Protein AF-A0A1P8UUQ6-F1 (afdb_monomer_lite)

Foldseek 3Di:
DEFLDDLQRLCVLVVHDPPDCVCVVVLVVLRVVLLVQLCVQLPPLSCVQQVADPVRYRDPPGDRDPLSSVLSSQQSVVVPDPDDPVVPDPDDRDVSSCVSCVVSGDDPDD

Radius of gyration: 14.2 Å; chains: 1; bounding box: 35×34×42 Å

Secondary structure (DSSP, 8-state):
---SS-HHHHHHHHT--TT--TTHHHHHHHHHHHHHHHHHHHGGGHHHHHTB-TTSPBPTT----HHHHHHHHHHHHHHHS---GGGGSSS---HHHHHHHTTTS-----

pLDDT: mean 82.01, std 13.86, range [39.19, 96.06]

Sequence (110 aa):
MPELCTLEEAKRALRIAPEDDSHDDELRDLIPDASGAVIDYLSGRAAVVLLLDENGDLTVDSVVPKPVKRAALIVLEHLFEADDELKRAPGGLPYRAEMLLYRYADPPLA

Organism: NCBI:txid1250539

Structure (mmCIF, N/CA/C/O backbone):
data_AF-A0A1P8UUQ6-F1
#
_entry.id   AF-A0A1P8UUQ6-F1
#
loop_
_atom_site.group_PDB
_atom_site.id
_atom_site.type_symbol
_atom_site.label_atom_id
_atom_site.label_alt_id
_atom_site.label_comp_id
_atom_site.label_asym_id
_atom_site.label_entity_id
_atom_site.label_seq_id
_atom_site.pdbx_PDB_ins_code
_atom_site.Cartn_x
_atom_site.Cartn_y
_atom_site.Cartn_z
_atom_site.occupancy
_atom_site.B_iso_or_equiv
_atom_site.auth_seq_id
_atom_site.auth_comp_id
_atom_site.auth_asym_id
_atom_site.auth_atom_id
_atom_site.pdbx_PDB_model_num
ATOM 1 N N . MET A 1 1 ? -10.350 1.211 -4.504 1.00 71.75 1 MET A N 1
ATOM 2 C CA . MET A 1 1 ? -9.648 1.030 -3.218 1.00 71.75 1 MET A CA 1
ATOM 3 C C . MET A 1 1 ? -8.769 2.247 -3.027 1.00 71.75 1 MET A C 1
ATOM 5 O O . MET A 1 1 ? -8.075 2.581 -3.984 1.00 71.75 1 MET A O 1
ATOM 9 N N . PRO A 1 2 ? -8.843 2.951 -1.888 1.00 84.00 2 PRO A N 1
ATOM 10 C CA . PRO A 1 2 ? -8.102 4.193 -1.721 1.00 84.00 2 PRO A CA 1
ATOM 11 C C . PRO A 1 2 ? -6.594 3.943 -1.672 1.00 84.00 2 PRO A C 1
ATOM 13 O O . PRO A 1 2 ? -6.123 3.035 -0.987 1.00 84.00 2 PRO A O 1
ATOM 16 N N . GLU A 1 3 ? -5.842 4.777 -2.384 1.00 89.94 3 GLU A N 1
ATOM 17 C CA . GLU A 1 3 ? -4.382 4.729 -2.420 1.00 89.94 3 GLU A CA 1
ATOM 18 C C . GLU A 1 3 ? -3.798 5.476 -1.212 1.00 89.94 3 GLU A C 1
ATOM 20 O O . GLU A 1 3 ? -4.083 6.654 -0.983 1.00 89.94 3 GLU A O 1
ATOM 25 N N . LEU A 1 4 ? -2.967 4.799 -0.414 1.00 91.44 4 LEU A N 1
ATOM 26 C CA . LEU A 1 4 ? -2.355 5.380 0.792 1.00 91.44 4 LEU A CA 1
ATOM 27 C C . LEU A 1 4 ? -1.038 6.126 0.515 1.00 91.44 4 LEU A C 1
ATOM 29 O O . LEU A 1 4 ? -0.522 6.834 1.393 1.00 91.44 4 LEU A O 1
ATOM 33 N N . CYS A 1 5 ? -0.487 5.969 -0.685 1.00 92.62 5 CYS A N 1
ATOM 34 C CA . CYS A 1 5 ? 0.707 6.647 -1.173 1.00 92.62 5 CYS A CA 1
ATOM 35 C C . CYS A 1 5 ? 0.577 6.952 -2.667 1.00 92.62 5 CYS A C 1
ATOM 37 O O . CYS A 1 5 ? -0.179 6.299 -3.378 1.00 92.62 5 CYS A O 1
ATOM 39 N N . THR A 1 6 ? 1.324 7.948 -3.140 1.00 94.62 6 THR A N 1
ATOM 40 C CA . THR A 1 6 ? 1.394 8.264 -4.573 1.00 94.62 6 THR A CA 1
ATOM 41 C C . THR A 1 6 ? 2.498 7.469 -5.271 1.00 94.62 6 THR A C 1
ATOM 43 O O . THR A 1 6 ? 3.430 6.977 -4.629 1.00 94.62 6 THR A O 1
ATOM 46 N N . LEU A 1 7 ? 2.461 7.434 -6.606 1.00 95.31 7 LEU A N 1
ATOM 47 C CA . LEU A 1 7 ? 3.537 6.866 -7.424 1.00 95.31 7 LEU A CA 1
ATOM 48 C C . LEU A 1 7 ? 4.908 7.495 -7.119 1.00 95.31 7 LEU A C 1
ATOM 50 O O . LEU A 1 7 ? 5.893 6.779 -6.961 1.00 95.31 7 LEU A O 1
ATOM 54 N N . GLU A 1 8 ? 4.984 8.820 -6.955 1.00 95.56 8 GLU A N 1
ATOM 55 C CA . GLU A 1 8 ? 6.240 9.492 -6.586 1.00 95.56 8 GLU A CA 1
ATOM 56 C C . GLU A 1 8 ? 6.764 9.049 -5.210 1.00 95.56 8 GLU A C 1
ATOM 58 O O . GLU A 1 8 ? 7.974 8.909 -5.005 1.00 95.56 8 GLU A O 1
ATOM 63 N N . GLU A 1 9 ? 5.865 8.835 -4.246 1.00 95.62 9 GLU A N 1
ATOM 64 C CA . GLU A 1 9 ? 6.224 8.342 -2.915 1.00 95.62 9 GLU A CA 1
ATOM 65 C C . GLU A 1 9 ? 6.705 6.886 -2.970 1.00 95.62 9 GLU A C 1
ATOM 67 O O . GLU A 1 9 ? 7.686 6.552 -2.297 1.00 95.62 9 GLU A O 1
ATOM 72 N N . ALA A 1 10 ? 6.071 6.051 -3.799 1.00 95.81 10 ALA A N 1
ATOM 73 C CA . ALA A 1 10 ? 6.475 4.669 -4.047 1.00 95.81 10 ALA A CA 1
ATOM 74 C C . ALA A 1 10 ? 7.864 4.589 -4.704 1.00 95.81 10 ALA A C 1
ATOM 76 O O . ALA A 1 10 ? 8.757 3.935 -4.157 1.00 95.81 10 ALA A O 1
ATOM 77 N N . LYS A 1 11 ? 8.102 5.337 -5.794 1.00 96.06 11 LYS A N 1
ATOM 78 C CA . LYS A 1 11 ? 9.424 5.424 -6.447 1.00 96.06 11 LYS A CA 1
ATOM 79 C C . LYS A 1 11 ? 10.508 5.840 -5.456 1.00 96.06 11 LYS A C 1
ATOM 81 O O . LYS A 1 11 ? 11.562 5.211 -5.368 1.00 96.06 11 LYS A O 1
ATOM 86 N N . ARG A 1 12 ? 10.228 6.862 -4.640 1.00 95.56 12 ARG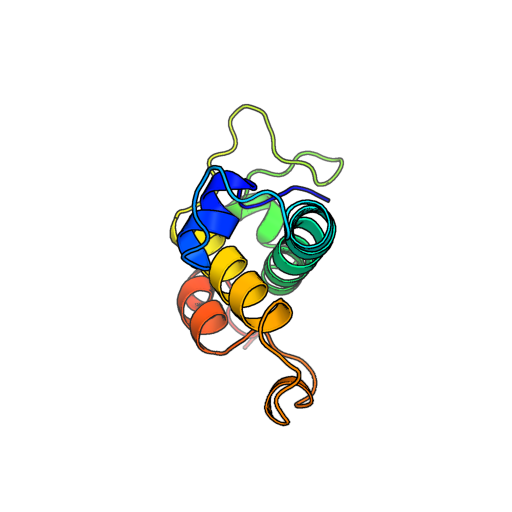 A N 1
ATOM 87 C CA . ARG A 1 12 ? 11.165 7.341 -3.614 1.00 95.56 12 ARG A CA 1
ATOM 88 C C . ARG A 1 12 ? 11.478 6.272 -2.567 1.00 95.56 12 ARG A C 1
ATOM 90 O O . ARG A 1 12 ? 12.630 6.178 -2.145 1.00 95.56 12 ARG A O 1
ATOM 97 N N . ALA A 1 13 ? 10.488 5.491 -2.137 1.00 93.75 13 ALA A N 1
ATOM 98 C CA . ALA A 1 13 ? 10.687 4.404 -1.177 1.00 93.75 13 ALA A CA 1
ATOM 99 C C . ALA A 1 13 ? 11.592 3.298 -1.745 1.00 93.75 13 ALA A C 1
ATOM 101 O O . ALA A 1 13 ? 12.520 2.856 -1.068 1.00 93.75 13 ALA A O 1
ATOM 102 N N . LEU A 1 14 ? 11.397 2.956 -3.020 1.00 94.50 14 LEU A N 1
ATOM 103 C CA . LEU A 1 14 ? 12.187 1.962 -3.754 1.00 94.50 14 LEU A CA 1
ATOM 104 C C . LEU A 1 14 ? 13.528 2.487 -4.286 1.00 94.50 14 LEU A C 1
ATOM 106 O O . LEU A 1 14 ? 14.307 1.725 -4.853 1.00 94.50 14 LEU A O 1
ATOM 110 N N . ARG A 1 15 ? 13.831 3.7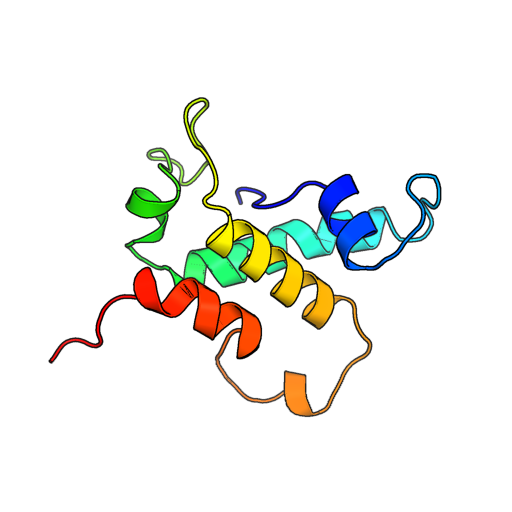76 -4.078 1.00 95.00 15 ARG A N 1
ATOM 111 C CA . ARG A 1 15 ? 15.030 4.459 -4.603 1.00 95.00 15 ARG A CA 1
ATOM 112 C C . ARG A 1 15 ? 15.116 4.439 -6.137 1.00 95.00 15 ARG A C 1
ATOM 114 O O . ARG A 1 15 ? 16.215 4.457 -6.687 1.00 95.00 15 ARG A O 1
ATOM 121 N N . ILE A 1 16 ? 13.967 4.442 -6.802 1.00 94.25 16 ILE A N 1
ATOM 122 C CA . ILE A 1 16 ? 13.834 4.612 -8.252 1.00 94.25 16 ILE A CA 1
ATOM 123 C C . ILE A 1 16 ? 13.895 6.114 -8.561 1.00 94.25 16 ILE A C 1
ATOM 125 O O . ILE A 1 16 ? 13.357 6.933 -7.805 1.00 94.25 16 ILE A O 1
ATOM 129 N N . ALA A 1 17 ? 14.589 6.492 -9.636 1.00 94.00 17 ALA A N 1
ATOM 130 C CA . ALA A 1 17 ? 14.675 7.891 -10.043 1.00 94.00 17 ALA A CA 1
ATOM 131 C C . ALA A 1 17 ? 13.280 8.419 -10.447 1.00 94.00 17 ALA A C 1
ATOM 133 O O . ALA A 1 17 ? 12.509 7.672 -11.047 1.00 94.00 17 ALA A O 1
ATOM 134 N N . PRO A 1 18 ? 12.922 9.679 -10.138 1.00 90.62 18 PRO A N 1
ATOM 135 C CA . PRO A 1 18 ? 11.610 10.231 -10.490 1.00 90.62 18 PRO A CA 1
ATOM 136 C C . PRO A 1 18 ? 11.256 10.097 -11.979 1.00 90.62 18 PRO A C 1
ATOM 138 O O . PRO A 1 18 ? 10.108 9.809 -12.307 1.00 90.62 18 PRO A O 1
ATOM 141 N N . GLU A 1 19 ? 12.252 10.279 -12.846 1.00 93.31 19 GLU A N 1
ATOM 142 C CA . GLU A 1 19 ? 12.170 10.200 -14.307 1.00 93.31 19 GLU A CA 1
ATOM 143 C C . GLU A 1 19 ? 12.288 8.780 -14.885 1.00 93.31 19 GLU A C 1
ATOM 145 O O . GLU A 1 19 ? 12.207 8.606 -16.100 1.00 93.31 19 GLU A O 1
ATOM 150 N N . ASP A 1 20 ? 12.537 7.773 -14.045 1.00 93.88 20 ASP A N 1
ATOM 151 C CA . ASP A 1 20 ? 12.574 6.379 -14.474 1.00 93.88 20 ASP A CA 1
ATOM 152 C C . ASP A 1 20 ? 11.162 5.792 -14.420 1.00 93.88 20 ASP A C 1
ATOM 154 O O . ASP A 1 20 ? 10.626 5.515 -13.344 1.00 93.88 20 ASP A O 1
ATOM 158 N N . ASP A 1 21 ? 10.559 5.632 -15.596 1.00 94.62 21 ASP A N 1
ATOM 159 C CA . ASP A 1 21 ? 9.192 5.136 -15.766 1.00 94.62 21 ASP A CA 1
ATOM 160 C C . ASP A 1 21 ? 9.142 3.632 -16.088 1.00 94.62 21 ASP A C 1
ATOM 162 O O . ASP A 1 21 ? 8.077 3.0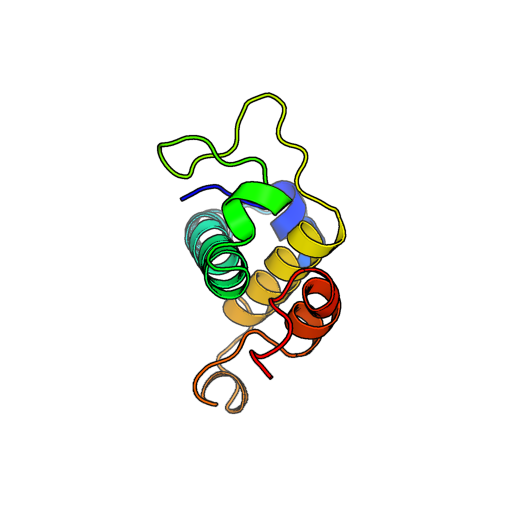92 -16.384 1.00 94.62 21 ASP A O 1
ATOM 166 N N . SER A 1 22 ? 10.275 2.920 -16.036 1.00 95.00 22 SER A N 1
ATOM 167 C CA . SER A 1 22 ? 10.338 1.493 -16.401 1.00 95.00 22 SER A CA 1
ATOM 168 C C . SER A 1 22 ? 9.513 0.576 -15.486 1.00 95.00 22 SER A C 1
ATOM 170 O O . SER A 1 22 ? 9.127 -0.513 -15.908 1.00 95.00 22 SER A O 1
ATOM 172 N N . HIS A 1 23 ? 9.202 1.036 -14.272 1.00 93.25 23 HIS A N 1
ATOM 173 C CA . HIS A 1 23 ? 8.415 0.317 -13.265 1.00 93.25 23 HIS A CA 1
ATOM 174 C C . HIS A 1 23 ? 7.047 0.957 -12.990 1.00 93.25 23 HIS A C 1
ATOM 176 O O . HIS A 1 23 ? 6.337 0.521 -12.090 1.00 93.25 23 HIS A O 1
ATOM 182 N N . ASP A 1 24 ? 6.664 2.000 -13.729 1.00 95.75 24 ASP A N 1
ATOM 183 C CA . ASP A 1 24 ? 5.445 2.768 -13.458 1.00 95.75 24 ASP A CA 1
ATOM 184 C C . ASP A 1 24 ? 4.182 1.908 -13.432 1.00 95.75 24 ASP A C 1
ATOM 186 O O . ASP A 1 24 ? 3.360 2.052 -12.530 1.00 95.75 24 ASP A O 1
ATOM 190 N N . ASP A 1 25 ? 4.032 1.024 -14.417 1.00 96.00 25 ASP A N 1
ATOM 191 C CA . ASP A 1 25 ? 2.837 0.193 -14.554 1.00 96.00 25 ASP A CA 1
ATOM 192 C C . ASP A 1 25 ? 2.761 -0.859 -13.440 1.00 96.00 25 ASP A C 1
ATOM 194 O O . ASP A 1 25 ? 1.724 -1.003 -12.801 1.00 96.00 25 ASP A O 1
ATOM 198 N N . GLU A 1 26 ? 3.885 -1.501 -13.114 1.00 94.62 26 GLU A N 1
ATOM 199 C CA . GLU A 1 26 ? 3.984 -2.430 -11.981 1.00 94.62 26 GLU A CA 1
ATOM 200 C C . GLU A 1 26 ? 3.659 -1.732 -10.652 1.00 94.62 26 GLU A C 1
ATOM 202 O O . GLU A 1 26 ? 2.912 -2.256 -9.827 1.00 94.62 26 GLU A O 1
ATOM 207 N N . LEU A 1 27 ? 4.167 -0.515 -10.442 1.00 94.88 27 LEU A N 1
ATOM 208 C CA . LEU A 1 27 ? 3.871 0.255 -9.235 1.00 94.88 27 LEU A CA 1
ATOM 209 C C . LEU A 1 27 ? 2.407 0.692 -9.171 1.00 94.88 27 LEU A C 1
ATOM 211 O O . LEU A 1 27 ? 1.833 0.683 -8.083 1.00 94.88 27 LEU A O 1
ATOM 215 N N . ARG A 1 28 ? 1.787 1.045 -10.303 1.00 95.12 28 ARG A N 1
ATOM 216 C CA . ARG A 1 28 ? 0.350 1.362 -10.360 1.00 95.12 28 ARG A CA 1
ATOM 217 C C . ARG A 1 28 ? -0.520 0.172 -9.968 1.00 95.12 28 ARG A C 1
ATOM 219 O O . ARG A 1 28 ? -1.559 0.393 -9.355 1.00 95.12 28 ARG A O 1
ATOM 226 N N . ASP A 1 29 ? -0.075 -1.047 -10.248 1.00 93.69 29 ASP A N 1
ATOM 227 C CA . ASP A 1 29 ? -0.769 -2.264 -9.825 1.00 93.69 29 ASP A CA 1
ATOM 228 C C . ASP A 1 29 ? -0.490 -2.604 -8.345 1.00 93.69 29 ASP A C 1
ATOM 230 O O . ASP A 1 29 ? -1.398 -2.988 -7.611 1.00 93.69 29 ASP A O 1
ATOM 234 N N . LEU A 1 30 ? 0.736 -2.392 -7.851 1.00 93.81 30 LEU A N 1
ATOM 235 C CA . LEU A 1 30 ? 1.116 -2.742 -6.471 1.00 93.81 30 LEU A CA 1
ATOM 236 C C . LEU A 1 30 ? 0.656 -1.740 -5.400 1.00 93.81 30 LEU A C 1
ATOM 238 O O . LEU A 1 30 ? 0.469 -2.118 -4.241 1.00 93.81 30 LEU A O 1
ATOM 242 N N . ILE A 1 31 ? 0.494 -0.459 -5.740 1.00 95.38 31 ILE A N 1
ATOM 243 C CA . ILE A 1 31 ? 0.001 0.574 -4.812 1.00 95.38 31 ILE A CA 1
ATOM 244 C C . ILE A 1 31 ? -1.384 0.233 -4.236 1.00 95.38 31 ILE A C 1
ATOM 246 O O . ILE A 1 31 ? -1.524 0.293 -3.004 1.00 95.38 31 ILE A O 1
ATOM 250 N N . PRO A 1 32 ? -2.411 -0.113 -5.041 1.00 93.62 32 PRO A N 1
ATOM 251 C CA . PRO A 1 32 ? -3.707 -0.494 -4.498 1.00 93.62 32 PRO A CA 1
ATOM 252 C C . PRO A 1 32 ? -3.604 -1.773 -3.663 1.00 93.62 32 PRO A C 1
ATOM 254 O O . PRO A 1 32 ? -4.157 -1.789 -2.566 1.00 93.62 32 PRO A O 1
ATOM 257 N N . ASP A 1 33 ? -2.840 -2.783 -4.085 1.00 91.50 33 ASP A N 1
ATOM 258 C CA . ASP A 1 33 ? -2.657 -4.028 -3.322 1.00 91.50 33 ASP A CA 1
ATOM 259 C C . ASP A 1 33 ? -2.026 -3.778 -1.943 1.00 91.50 33 ASP A C 1
ATOM 261 O O . ASP A 1 33 ? -2.529 -4.239 -0.912 1.00 91.50 33 ASP A O 1
ATOM 265 N N . ALA A 1 34 ? -0.959 -2.976 -1.894 1.00 92.62 34 ALA A N 1
ATOM 266 C CA . ALA A 1 34 ? -0.305 -2.592 -0.646 1.00 92.62 34 ALA A CA 1
ATOM 267 C C . ALA A 1 34 ? -1.224 -1.758 0.259 1.00 92.62 34 ALA A C 1
ATOM 269 O O . ALA A 1 34 ? -1.228 -1.928 1.483 1.00 92.62 34 ALA A O 1
ATOM 270 N N . SER A 1 35 ? -2.010 -0.861 -0.340 1.00 92.56 35 SER A N 1
ATOM 271 C CA . SER A 1 35 ? -2.980 -0.035 0.379 1.00 92.56 35 SER A CA 1
ATOM 272 C C . SER A 1 35 ? -4.095 -0.888 0.980 1.00 92.56 35 SER A C 1
ATOM 274 O O . SER A 1 35 ? -4.408 -0.737 2.162 1.00 92.56 35 SER A O 1
ATOM 276 N N . GLY A 1 36 ? -4.628 -1.831 0.202 1.00 89.81 36 GLY A N 1
ATOM 277 C CA . GLY A 1 36 ? -5.646 -2.784 0.631 1.00 89.81 36 GLY A CA 1
ATOM 278 C C . GLY A 1 36 ? -5.190 -3.629 1.802 1.00 89.81 36 GLY A C 1
ATOM 279 O O . GLY A 1 36 ? -5.864 -3.657 2.824 1.00 89.81 36 GLY A O 1
ATOM 280 N N . ALA A 1 37 ? -3.988 -4.202 1.728 1.00 89.25 37 ALA A N 1
ATOM 281 C CA . ALA A 1 37 ? -3.444 -5.002 2.821 1.00 89.25 37 ALA A CA 1
ATOM 282 C C . ALA A 1 37 ? -3.369 -4.216 4.147 1.00 89.25 37 ALA A C 1
ATOM 284 O O . ALA A 1 37 ? -3.674 -4.748 5.216 1.00 89.25 37 ALA A O 1
ATOM 285 N N . VAL A 1 38 ? -2.988 -2.933 4.099 1.00 90.00 38 VAL A N 1
ATOM 286 C CA . VAL A 1 38 ? -2.948 -2.066 5.289 1.00 90.00 38 VAL A CA 1
ATOM 287 C C . VAL A 1 38 ? -4.348 -1.715 5.793 1.00 90.00 38 VAL A C 1
ATOM 289 O O . VAL A 1 38 ? -4.571 -1.705 7.005 1.00 90.00 38 VAL A O 1
ATOM 292 N N . ILE A 1 39 ? -5.284 -1.423 4.892 1.00 88.31 39 ILE A N 1
ATOM 293 C CA . ILE A 1 39 ? -6.677 -1.111 5.239 1.00 88.31 39 ILE A CA 1
ATOM 294 C C . ILE A 1 39 ? -7.351 -2.328 5.874 1.00 88.31 39 ILE A C 1
ATOM 296 O O . ILE A 1 39 ? -7.938 -2.204 6.948 1.00 88.31 39 ILE A O 1
ATOM 300 N N . ASP A 1 40 ? -7.188 -3.503 5.272 1.00 86.25 40 ASP A N 1
ATOM 301 C CA . ASP A 1 40 ? -7.725 -4.770 5.765 1.00 86.25 40 ASP A CA 1
ATOM 302 C C . ASP A 1 40 ? -7.158 -5.110 7.143 1.00 86.25 40 ASP A C 1
ATOM 304 O O . ASP A 1 40 ? -7.902 -5.506 8.043 1.00 86.25 40 ASP A O 1
ATOM 308 N N . TYR A 1 41 ? -5.859 -4.869 7.352 1.00 85.38 41 TYR A N 1
ATOM 309 C CA . TYR A 1 41 ? -5.222 -5.034 8.657 1.00 85.38 41 TYR A CA 1
ATOM 310 C C . TYR A 1 41 ? -5.808 -4.094 9.726 1.00 85.38 41 TYR A C 1
ATOM 312 O O . TYR A 1 41 ? -5.963 -4.481 10.885 1.00 85.38 41 TYR A O 1
ATOM 320 N N . LEU A 1 42 ? -6.158 -2.857 9.358 1.00 83.25 42 LEU A N 1
ATOM 321 C CA . LEU A 1 42 ? -6.838 -1.915 10.257 1.00 83.25 42 LEU A CA 1
ATOM 322 C C . LEU A 1 42 ? -8.325 -2.257 10.466 1.00 83.25 42 LEU A C 1
ATOM 324 O O . LEU A 1 42 ? -8.918 -1.797 11.447 1.00 83.25 42 LEU A O 1
ATOM 328 N N . SER A 1 43 ? -8.915 -3.071 9.585 1.00 81.31 43 SER A N 1
ATOM 329 C CA . SER A 1 43 ? -10.293 -3.565 9.657 1.00 81.31 43 SER A CA 1
ATOM 330 C C . SER A 1 43 ? -11.296 -2.433 9.956 1.00 81.31 43 SER A C 1
ATOM 332 O O . SER A 1 43 ? -11.198 -1.341 9.395 1.00 81.31 43 SER A O 1
ATOM 334 N N . GLY A 1 44 ? -12.250 -2.637 10.872 1.00 69.62 44 GLY A N 1
ATOM 335 C CA . GLY A 1 44 ? -13.261 -1.643 11.255 1.00 69.62 44 GLY A CA 1
ATOM 336 C C . GLY A 1 44 ? -12.706 -0.300 11.762 1.00 69.62 44 GLY A C 1
ATOM 337 O O . GLY A 1 44 ? -13.435 0.692 11.774 1.00 69.62 44 GLY A O 1
ATOM 338 N N . ARG A 1 45 ? -11.418 -0.218 12.135 1.00 74.44 45 ARG A N 1
ATOM 339 C CA . ARG A 1 45 ? -10.765 1.048 12.513 1.00 74.44 45 ARG A CA 1
ATOM 340 C C . ARG A 1 45 ? -10.267 1.849 11.319 1.00 74.44 45 ARG A C 1
ATOM 342 O O . ARG A 1 45 ? -10.017 3.043 11.489 1.00 74.44 45 ARG A O 1
ATOM 349 N N . ALA A 1 46 ? -10.166 1.254 10.131 1.00 74.62 46 ALA A N 1
ATOM 350 C CA . ALA A 1 46 ? -9.748 1.957 8.923 1.00 74.62 46 ALA A CA 1
ATOM 351 C C . ALA A 1 46 ? -10.622 3.194 8.671 1.00 74.62 46 ALA A C 1
ATOM 353 O O . ALA A 1 46 ? -10.084 4.281 8.485 1.00 74.62 46 ALA A O 1
ATOM 354 N N . ALA A 1 47 ? -11.948 3.072 8.806 1.00 73.31 47 ALA A N 1
ATOM 355 C CA . ALA A 1 47 ? -12.876 4.192 8.635 1.00 73.31 47 ALA A CA 1
ATOM 356 C C . ALA A 1 47 ? -12.597 5.363 9.597 1.00 73.31 47 ALA A C 1
ATOM 358 O O . ALA A 1 47 ? -12.644 6.521 9.196 1.00 73.31 47 ALA A O 1
ATOM 359 N N . VAL A 1 48 ? -12.234 5.072 10.851 1.00 75.75 48 VAL A N 1
ATOM 360 C CA . VAL A 1 48 ? -11.932 6.093 11.872 1.00 75.75 48 VAL A CA 1
ATOM 361 C C . VAL A 1 48 ? -10.539 6.694 11.677 1.00 75.75 48 VAL A C 1
ATOM 363 O O . VAL A 1 48 ? -10.344 7.894 11.854 1.00 75.75 48 VAL A O 1
ATOM 366 N N . VAL A 1 49 ? -9.553 5.865 11.334 1.00 76.31 49 VAL A N 1
ATOM 367 C CA . VAL A 1 49 ? -8.143 6.267 11.209 1.00 76.31 49 VAL A CA 1
ATOM 368 C C . VAL A 1 49 ? -7.880 7.027 9.909 1.00 76.31 49 VAL A C 1
ATOM 370 O O . VAL A 1 49 ? -7.051 7.937 9.899 1.00 76.31 49 VAL A O 1
ATOM 373 N N . LEU A 1 50 ? -8.565 6.649 8.831 1.00 78.19 50 LEU A N 1
ATOM 374 C CA . LEU A 1 50 ? -8.405 7.219 7.494 1.00 78.19 50 LEU A CA 1
ATOM 375 C C . LEU A 1 50 ? -9.518 8.202 7.120 1.00 78.19 50 LEU A C 1
ATOM 377 O O . LEU A 1 50 ? -9.407 8.833 6.077 1.00 78.19 50 LEU A O 1
ATOM 381 N N . LEU A 1 51 ? -10.549 8.365 7.961 1.00 74.06 51 LEU A N 1
ATOM 382 C CA . LEU A 1 51 ? -11.733 9.178 7.655 1.00 74.06 51 LEU A CA 1
ATOM 383 C C . LEU A 1 51 ? -12.346 8.779 6.303 1.00 74.06 51 LEU A C 1
ATOM 385 O O . LEU A 1 51 ? -12.511 9.621 5.413 1.00 74.06 51 LEU A O 1
ATOM 389 N N . LEU A 1 52 ? -12.622 7.477 6.155 1.00 75.50 52 LEU A N 1
ATOM 390 C CA . LEU A 1 52 ? -13.266 6.941 4.956 1.00 75.50 52 LEU A CA 1
ATOM 391 C C . LEU A 1 52 ? -14.738 7.360 4.914 1.00 75.50 52 LEU A C 1
ATOM 393 O O . LEU A 1 52 ? -15.393 7.447 5.957 1.00 75.50 52 LEU A O 1
ATOM 397 N N . ASP A 1 53 ? -15.246 7.617 3.715 1.00 74.25 53 ASP A N 1
ATOM 398 C CA . ASP A 1 53 ? -16.662 7.871 3.483 1.00 74.25 53 ASP A CA 1
ATOM 399 C C . ASP A 1 53 ? -17.495 6.572 3.518 1.00 74.25 53 ASP A C 1
ATOM 401 O O . ASP A 1 53 ? -16.993 5.473 3.763 1.00 74.25 53 ASP A O 1
ATOM 405 N N . GLU A 1 54 ? -18.800 6.697 3.277 1.00 74.75 54 GLU A N 1
ATOM 406 C CA . GLU A 1 54 ? -19.731 5.562 3.231 1.00 74.75 54 GLU A CA 1
ATOM 407 C C . GLU A 1 54 ? -19.459 4.567 2.086 1.00 74.75 54 GLU A C 1
ATOM 409 O O . GLU A 1 54 ? -19.958 3.442 2.129 1.00 74.75 54 GLU A O 1
ATOM 414 N N . ASN A 1 55 ? -18.638 4.947 1.103 1.00 74.19 55 ASN A N 1
ATOM 415 C CA . ASN A 1 55 ? -18.209 4.099 -0.009 1.00 74.19 55 ASN A CA 1
ATOM 416 C C . ASN A 1 55 ? -16.850 3.426 0.254 1.00 74.19 55 ASN A C 1
ATOM 418 O O . ASN A 1 55 ? -16.427 2.578 -0.532 1.00 74.19 55 ASN A O 1
ATOM 422 N N . GLY A 1 56 ? -16.184 3.758 1.366 1.00 68.94 56 GLY A N 1
ATOM 423 C CA . GLY A 1 56 ? -14.860 3.243 1.711 1.00 68.94 56 GLY A CA 1
ATOM 424 C C . GLY A 1 56 ? -13.707 4.003 1.051 1.00 68.94 56 GLY A C 1
ATOM 425 O O . GLY A 1 56 ? -12.580 3.505 1.060 1.00 68.94 56 GLY A O 1
ATOM 426 N N . ASP A 1 57 ? -13.965 5.193 0.507 1.00 77.38 57 ASP A N 1
ATOM 427 C CA . ASP A 1 57 ? -12.968 6.050 -0.129 1.00 77.38 57 ASP A CA 1
ATOM 428 C C . ASP A 1 57 ? -12.488 7.165 0.814 1.00 77.38 57 ASP A C 1
ATOM 430 O O . ASP A 1 57 ? -13.143 7.535 1.789 1.00 77.38 57 ASP A O 1
ATOM 434 N N . LEU A 1 58 ? -11.303 7.711 0.532 1.00 77.06 58 LEU A N 1
ATOM 435 C CA . LEU A 1 58 ? -10.732 8.835 1.275 1.00 77.06 58 LEU A CA 1
ATOM 436 C C . LEU A 1 58 ? -11.547 10.115 1.027 1.00 77.06 58 LEU A C 1
ATOM 438 O O . LEU A 1 58 ? -11.712 10.550 -0.112 1.00 77.06 58 LEU A O 1
ATOM 442 N N . THR A 1 59 ? -12.014 10.760 2.096 1.00 74.56 59 THR A N 1
ATOM 443 C CA . THR A 1 59 ? -12.687 12.067 2.002 1.00 74.56 59 THR A CA 1
ATOM 444 C C . THR A 1 59 ? -11.704 13.184 1.625 1.00 74.56 59 THR A C 1
ATOM 446 O O . THR A 1 59 ? -10.498 13.059 1.834 1.00 74.56 59 THR A O 1
ATOM 449 N N . VAL A 1 60 ? -12.190 14.322 1.108 1.00 67.00 60 VAL A N 1
ATOM 450 C CA . VAL A 1 60 ? -11.318 15.461 0.732 1.00 67.00 60 VAL A CA 1
ATOM 451 C C . VAL A 1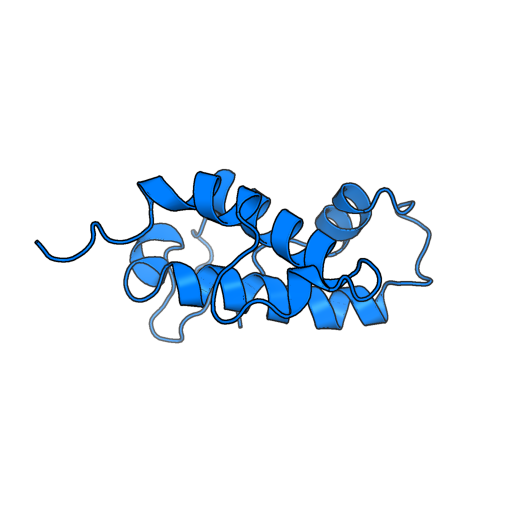 60 ? -10.541 16.042 1.925 1.00 67.00 60 VAL A C 1
ATOM 453 O O . VAL A 1 60 ? -9.468 16.613 1.749 1.00 67.00 60 VAL A O 1
ATOM 456 N N . ASP A 1 61 ? -11.076 15.859 3.134 1.00 69.25 61 ASP A N 1
ATOM 457 C CA . ASP A 1 61 ? -10.473 16.286 4.398 1.00 69.25 61 ASP A CA 1
ATOM 458 C C . ASP A 1 61 ? -9.612 15.186 5.045 1.00 69.25 61 ASP A C 1
ATOM 460 O O . ASP A 1 61 ? -9.026 15.390 6.114 1.00 69.25 61 ASP A O 1
ATOM 464 N N . SER A 1 62 ? -9.531 14.004 4.426 1.00 73.50 62 SER A N 1
ATOM 465 C CA . SER A 1 62 ? -8.743 12.898 4.955 1.00 73.50 62 SER A CA 1
ATOM 466 C C . SER A 1 62 ? -7.249 13.213 4.873 1.00 73.50 62 SER A C 1
ATOM 468 O O . SER A 1 62 ? -6.687 13.576 3.838 1.00 73.50 62 SER A O 1
ATOM 470 N N . VAL A 1 63 ? -6.570 13.055 6.005 1.00 78.50 63 VAL A N 1
ATOM 471 C CA . VAL A 1 63 ? -5.112 13.119 6.076 1.00 78.50 63 VAL A CA 1
ATOM 472 C C . VAL A 1 63 ? -4.628 11.743 6.482 1.00 78.50 63 VAL A C 1
ATOM 474 O O . VAL A 1 63 ? -4.718 11.378 7.654 1.00 78.50 63 VAL A O 1
ATOM 477 N N . VAL A 1 64 ? -4.088 10.988 5.521 1.00 84.62 64 VAL A N 1
ATOM 478 C CA . VAL A 1 64 ? -3.498 9.670 5.793 1.00 84.62 64 VAL A CA 1
ATOM 479 C C . VAL A 1 64 ? -2.405 9.830 6.860 1.00 84.62 64 VAL A C 1
ATOM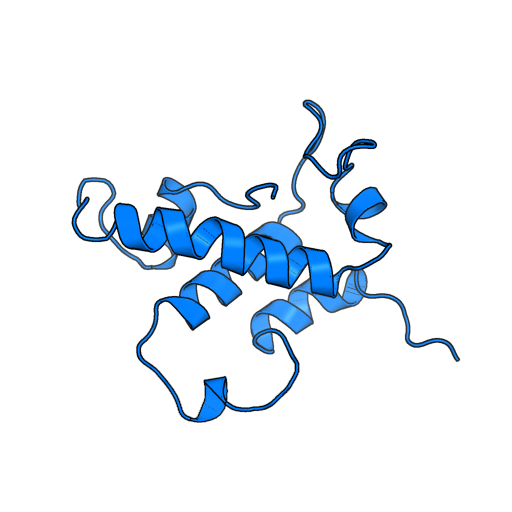 481 O O . VAL A 1 64 ? -1.407 10.526 6.623 1.00 84.62 64 VAL A O 1
ATOM 484 N N . PRO A 1 65 ? -2.541 9.202 8.045 1.00 88.06 65 PRO A N 1
ATOM 485 C CA . PRO A 1 65 ? -1.544 9.334 9.094 1.00 88.06 65 PRO A CA 1
ATOM 486 C C . PRO A 1 65 ? -0.176 8.838 8.622 1.00 88.06 65 PRO A C 1
ATOM 488 O O . PRO A 1 65 ? -0.063 7.786 7.991 1.00 88.06 65 PRO A O 1
ATOM 491 N N . LYS A 1 66 ? 0.895 9.551 8.993 1.00 89.19 66 LYS A N 1
ATOM 492 C CA . LYS A 1 66 ? 2.273 9.189 8.603 1.00 89.19 66 LYS A CA 1
ATOM 493 C C . LYS A 1 66 ? 2.635 7.716 8.870 1.00 89.19 66 LYS A C 1
ATOM 495 O O . LYS A 1 66 ? 3.262 7.123 7.995 1.00 89.19 66 LYS A O 1
ATOM 500 N N . PRO A 1 67 ? 2.262 7.100 10.014 1.00 89.31 67 PRO A N 1
ATOM 501 C CA . PRO A 1 67 ? 2.556 5.685 10.247 1.00 89.31 67 PRO A CA 1
ATOM 502 C C . PRO A 1 67 ? 1.821 4.748 9.283 1.00 89.31 67 PRO A C 1
ATOM 504 O O . PRO A 1 67 ? 2.398 3.753 8.865 1.00 89.31 67 PRO A O 1
ATOM 507 N N . VAL A 1 68 ? 0.588 5.092 8.894 1.00 90.62 68 VAL A N 1
ATOM 508 C CA . VAL A 1 68 ? -0.236 4.298 7.971 1.00 90.62 68 VAL A CA 1
ATOM 509 C C . VAL A 1 68 ? 0.338 4.361 6.559 1.00 90.62 68 VAL A C 1
ATOM 511 O O . VAL A 1 68 ? 0.587 3.325 5.949 1.00 90.62 68 VAL A O 1
ATOM 514 N N . LYS A 1 69 ? 0.690 5.565 6.093 1.00 93.81 69 LYS A N 1
ATOM 515 C CA . LYS A 1 69 ? 1.418 5.740 4.830 1.00 93.81 69 LYS A CA 1
ATOM 516 C C . LYS A 1 69 ? 2.740 4.970 4.824 1.00 93.81 69 LYS A C 1
ATOM 518 O O . LYS A 1 69 ? 3.070 4.298 3.852 1.00 93.81 69 LYS A O 1
ATOM 523 N N . ARG A 1 70 ? 3.520 5.052 5.910 1.00 94.00 70 ARG A N 1
ATOM 524 C CA . ARG A 1 70 ? 4.806 4.345 5.988 1.00 94.00 70 ARG A CA 1
ATOM 525 C C . ARG A 1 70 ? 4.625 2.827 5.993 1.00 94.00 70 ARG A C 1
ATOM 527 O O . ARG A 1 70 ? 5.444 2.147 5.387 1.00 94.00 70 ARG A O 1
ATOM 534 N N . ALA A 1 71 ? 3.573 2.313 6.627 1.00 93.06 71 ALA A N 1
ATOM 535 C CA . ALA A 1 71 ? 3.226 0.899 6.562 1.00 93.06 71 ALA A CA 1
ATOM 536 C C . ALA A 1 71 ? 2.899 0.470 5.124 1.00 93.06 71 ALA A C 1
ATOM 538 O O . ALA A 1 71 ? 3.470 -0.512 4.665 1.00 93.06 71 ALA A O 1
ATOM 539 N N . ALA A 1 72 ? 2.094 1.247 4.389 1.00 93.94 72 ALA A N 1
ATOM 540 C CA . ALA A 1 72 ? 1.771 0.960 2.987 1.00 93.94 72 ALA A CA 1
ATOM 541 C C . ALA A 1 72 ? 3.025 0.913 2.101 1.00 93.94 72 ALA A C 1
ATOM 543 O O . ALA A 1 72 ? 3.193 -0.017 1.322 1.00 93.94 72 ALA A O 1
ATOM 544 N N . LEU A 1 73 ? 3.964 1.847 2.289 1.00 95.38 73 LEU A N 1
ATOM 545 C CA . LEU A 1 73 ? 5.244 1.825 1.571 1.00 95.38 73 LEU A CA 1
ATOM 546 C C . LEU A 1 73 ? 6.099 0.594 1.911 1.00 95.38 73 LEU A C 1
ATOM 548 O O . LEU A 1 73 ? 6.732 0.047 1.021 1.00 95.38 73 LEU A O 1
ATOM 552 N N . ILE A 1 74 ? 6.111 0.133 3.166 1.00 93.38 74 ILE A N 1
ATOM 553 C CA . ILE A 1 74 ? 6.839 -1.089 3.559 1.00 93.38 74 ILE A CA 1
ATOM 554 C C . ILE A 1 74 ? 6.203 -2.336 2.934 1.00 93.38 74 ILE A C 1
ATOM 556 O O . ILE A 1 74 ? 6.916 -3.260 2.552 1.00 93.38 74 ILE A O 1
ATOM 560 N N . VAL A 1 75 ? 4.871 -2.376 2.845 1.00 92.06 75 VAL A N 1
ATOM 561 C CA . VAL A 1 75 ? 4.155 -3.458 2.158 1.00 92.06 75 VAL A CA 1
ATOM 562 C C . VAL A 1 75 ? 4.464 -3.424 0.667 1.00 92.06 75 VAL A C 1
ATOM 564 O O . VAL A 1 75 ? 4.787 -4.460 0.104 1.00 92.06 75 VAL A O 1
ATOM 567 N N . LEU A 1 76 ? 4.455 -2.246 0.045 1.00 93.94 76 LEU A N 1
ATOM 568 C CA . LEU A 1 76 ? 4.822 -2.082 -1.358 1.00 93.94 76 LEU A CA 1
ATOM 569 C C . LEU A 1 76 ? 6.268 -2.519 -1.625 1.00 93.94 76 LEU A C 1
ATOM 571 O O . LEU A 1 76 ? 6.493 -3.293 -2.546 1.00 93.94 76 LEU A O 1
ATOM 575 N N . GLU A 1 77 ? 7.228 -2.087 -0.795 1.00 92.50 77 GLU A N 1
ATOM 576 C CA . GLU A 1 77 ? 8.626 -2.551 -0.840 1.00 92.50 77 GLU A CA 1
ATOM 577 C C . GLU A 1 77 ? 8.677 -4.089 -0.794 1.00 92.50 77 GLU A C 1
ATOM 579 O O . GLU A 1 77 ? 9.334 -4.724 -1.615 1.00 92.50 77 GLU A O 1
ATOM 584 N N . HIS A 1 78 ? 7.913 -4.694 0.119 1.00 88.88 78 HIS A N 1
ATOM 585 C CA . HIS A 1 78 ? 7.836 -6.143 0.255 1.00 88.88 78 HIS A CA 1
ATOM 586 C C . HIS A 1 78 ? 7.210 -6.835 -0.960 1.00 88.88 78 HIS A C 1
ATOM 588 O O . HIS A 1 78 ? 7.672 -7.908 -1.330 1.00 88.88 78 HIS A O 1
ATOM 594 N N . LEU A 1 79 ? 6.178 -6.268 -1.586 1.00 88.88 79 LEU A N 1
ATOM 595 C CA . LEU A 1 79 ? 5.545 -6.849 -2.773 1.00 88.88 79 LEU A CA 1
ATOM 596 C C . LEU A 1 79 ? 6.442 -6.731 -4.013 1.00 88.88 79 LEU A C 1
ATOM 598 O O . LEU A 1 79 ? 6.542 -7.700 -4.759 1.00 88.88 79 LEU A O 1
ATOM 602 N N . PHE A 1 80 ? 7.132 -5.599 -4.168 1.00 90.31 80 PHE A N 1
ATOM 603 C CA . PHE A 1 80 ? 8.005 -5.288 -5.303 1.00 90.31 80 PHE A CA 1
ATOM 604 C C . PHE A 1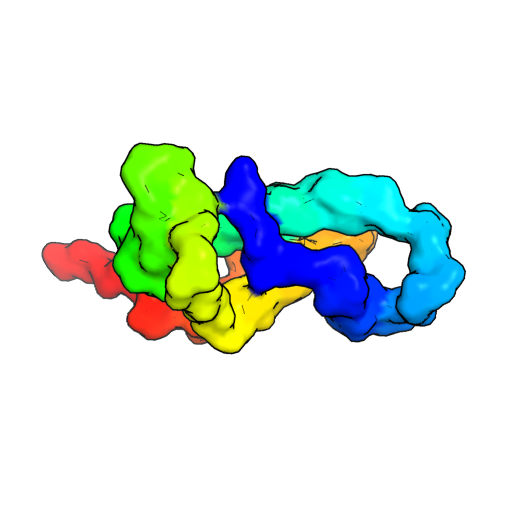 80 ? 9.327 -6.076 -5.305 1.00 90.31 80 PHE A C 1
ATOM 606 O O . PHE A 1 80 ? 9.835 -6.439 -6.363 1.00 90.31 80 PHE A O 1
ATOM 613 N N . GLU A 1 81 ? 9.918 -6.355 -4.137 1.00 84.25 81 GLU A N 1
ATOM 614 C CA . GLU A 1 81 ? 11.131 -7.186 -4.057 1.00 84.25 81 GLU A CA 1
ATOM 615 C C . GLU A 1 81 ? 10.879 -8.602 -4.623 1.00 84.25 81 GLU A C 1
ATOM 617 O O . GLU A 1 81 ? 9.760 -9.102 -4.598 1.00 84.25 81 GLU A O 1
ATOM 622 N N . ALA A 1 82 ? 11.900 -9.292 -5.141 1.00 66.06 82 ALA A N 1
ATOM 623 C CA . ALA A 1 82 ? 11.730 -10.655 -5.661 1.00 66.06 82 ALA A CA 1
ATOM 624 C C . ALA A 1 82 ? 11.239 -11.639 -4.573 1.00 66.06 82 ALA A C 1
ATOM 626 O O . ALA A 1 82 ? 11.426 -11.416 -3.378 1.00 66.06 82 ALA A O 1
ATOM 627 N N . ASP A 1 83 ? 10.580 -12.720 -4.993 1.00 63.66 83 ASP A N 1
ATOM 628 C CA . ASP A 1 83 ? 9.900 -13.691 -4.126 1.00 63.66 83 ASP A CA 1
ATOM 629 C C . ASP A 1 83 ? 10.856 -14.321 -3.084 1.00 63.66 83 ASP A C 1
ATOM 631 O O . ASP A 1 83 ? 11.714 -15.138 -3.421 1.00 63.66 83 ASP A O 1
ATOM 635 N N . ASP A 1 84 ? 10.723 -13.923 -1.815 1.00 58.12 84 ASP A N 1
ATOM 636 C CA . ASP A 1 84 ? 11.462 -14.475 -0.671 1.00 58.12 84 ASP A CA 1
ATOM 637 C C . ASP A 1 84 ? 10.612 -15.580 -0.011 1.00 58.12 84 ASP A C 1
ATOM 639 O O . ASP A 1 84 ? 9.388 -15.465 0.079 1.00 58.12 84 ASP A O 1
ATOM 643 N N . GLU A 1 85 ? 11.233 -16.652 0.488 1.00 54.69 85 GLU A N 1
ATOM 644 C CA . GLU A 1 85 ? 10.545 -17.719 1.235 1.00 54.69 85 GLU A CA 1
ATOM 645 C C . GLU A 1 85 ? 9.746 -17.167 2.428 1.00 54.69 85 GLU A C 1
ATOM 647 O O . GLU A 1 85 ? 8.709 -17.727 2.791 1.00 54.69 85 GLU A O 1
ATOM 652 N N . LEU A 1 86 ? 10.170 -16.027 2.985 1.00 54.44 86 LEU A N 1
ATOM 653 C CA . LEU A 1 86 ? 9.464 -15.300 4.045 1.00 54.44 86 LEU A CA 1
ATOM 654 C C . LEU A 1 86 ? 8.135 -14.660 3.600 1.00 54.44 86 LEU A C 1
ATOM 656 O O . LEU A 1 86 ? 7.275 -14.448 4.454 1.00 54.44 86 LEU A O 1
ATOM 660 N N . LYS A 1 87 ? 7.911 -14.416 2.297 1.00 56.50 87 LYS A N 1
ATOM 661 C CA . LYS A 1 87 ? 6.606 -13.969 1.756 1.00 56.50 87 LYS A CA 1
ATOM 662 C C . LYS A 1 87 ? 5.524 -15.046 1.851 1.00 56.50 87 LYS A C 1
ATOM 664 O O . LYS A 1 87 ? 4.338 -14.755 1.728 1.00 56.50 87 LYS A O 1
ATOM 669 N N . ARG A 1 88 ? 5.924 -16.309 2.040 1.00 53.38 88 ARG A N 1
ATOM 670 C CA . ARG A 1 88 ? 5.027 -17.477 2.027 1.00 53.38 88 ARG A CA 1
ATOM 671 C C . ARG A 1 88 ? 4.502 -17.857 3.410 1.00 53.38 88 ARG A C 1
ATOM 673 O O . ARG A 1 88 ? 3.752 -18.827 3.524 1.00 53.38 88 ARG A O 1
ATOM 680 N N . ALA A 1 89 ? 4.887 -17.130 4.460 1.00 57.09 89 ALA A N 1
ATOM 681 C CA . ALA A 1 89 ? 4.305 -17.319 5.781 1.00 57.09 89 ALA A CA 1
ATOM 682 C C . ALA A 1 89 ? 2.842 -16.827 5.767 1.00 57.09 89 ALA A C 1
ATOM 684 O O . ALA A 1 89 ? 2.587 -15.688 5.375 1.00 57.09 89 ALA A O 1
ATOM 685 N N . PRO A 1 90 ? 1.858 -17.655 6.156 1.00 53.66 90 PRO A N 1
ATOM 686 C CA . PRO A 1 90 ? 0.459 -17.258 6.082 1.00 53.66 90 PRO A CA 1
ATOM 687 C C . PRO A 1 90 ? 0.130 -16.115 7.056 1.00 53.66 90 PRO A C 1
ATOM 689 O O . PRO A 1 90 ? 0.358 -16.235 8.257 1.00 53.66 90 PRO A O 1
ATOM 692 N N . GLY A 1 91 ? -0.515 -15.068 6.527 1.00 60.91 91 GLY A N 1
ATOM 693 C CA . GLY A 1 91 ? -1.522 -14.289 7.257 1.00 60.91 91 GLY A CA 1
ATOM 694 C C . GLY A 1 91 ? -1.085 -13.022 7.997 1.00 60.91 91 GLY A C 1
ATOM 695 O O . GLY A 1 91 ? -1.740 -12.679 8.977 1.00 60.91 91 GLY A O 1
ATOM 696 N N . GLY A 1 92 ? -0.046 -12.303 7.561 1.00 69.81 92 GLY A N 1
ATOM 697 C CA . GLY A 1 92 ? 0.325 -11.027 8.188 1.00 69.81 92 GLY A CA 1
ATOM 698 C C . GLY A 1 92 ? 0.997 -10.038 7.241 1.00 69.81 92 GLY A C 1
ATOM 699 O O . GLY A 1 92 ? 1.637 -10.427 6.266 1.00 69.81 92 GLY A O 1
ATOM 700 N N . LEU A 1 93 ? 0.863 -8.744 7.546 1.00 83.94 93 LEU A N 1
ATOM 701 C CA . LEU A 1 93 ? 1.711 -7.710 6.953 1.00 83.94 93 LEU A CA 1
ATOM 702 C C . LEU A 1 93 ? 3.184 -7.974 7.313 1.00 83.94 93 LEU A C 1
ATOM 704 O O . LEU A 1 93 ? 3.461 -8.608 8.334 1.00 83.94 93 LEU A O 1
ATOM 708 N N . PRO A 1 94 ? 4.157 -7.431 6.560 1.00 86.56 94 PRO A N 1
ATOM 709 C CA . PRO A 1 94 ? 5.546 -7.439 6.995 1.00 86.56 94 PRO A CA 1
ATOM 710 C C . PRO A 1 94 ? 5.652 -6.863 8.409 1.00 86.56 94 PRO A C 1
ATOM 712 O O . PRO A 1 94 ? 5.114 -5.789 8.679 1.00 86.56 94 PRO A O 1
ATOM 715 N N . TYR A 1 95 ? 6.396 -7.524 9.298 1.00 84.25 95 TYR A N 1
ATOM 716 C CA . TYR A 1 95 ? 6.492 -7.148 10.718 1.00 84.25 95 TYR A CA 1
ATOM 717 C C . TYR A 1 95 ? 6.786 -5.652 10.941 1.00 84.25 95 TYR A C 1
ATOM 719 O O . TYR A 1 95 ? 6.233 -5.007 11.828 1.00 84.25 95 TYR A O 1
ATOM 727 N N . ARG A 1 96 ? 7.619 -5.050 10.081 1.00 86.88 96 ARG A N 1
ATOM 728 C CA . ARG A 1 96 ? 7.932 -3.610 10.131 1.00 86.88 96 ARG A CA 1
ATOM 729 C C . ARG A 1 96 ? 6.708 -2.717 9.880 1.00 86.88 96 ARG A C 1
ATOM 731 O O . ARG A 1 96 ? 6.616 -1.652 10.485 1.00 86.88 96 ARG A O 1
ATOM 738 N N . ALA A 1 97 ? 5.793 -3.127 9.002 1.00 88.44 97 ALA A N 1
ATOM 739 C CA . ALA A 1 97 ? 4.521 -2.445 8.779 1.00 88.44 97 ALA A CA 1
ATOM 740 C C . ALA A 1 97 ? 3.583 -2.656 9.977 1.00 88.44 97 ALA A C 1
ATOM 742 O O . ALA A 1 97 ? 3.029 -1.689 10.496 1.00 88.44 97 ALA A O 1
ATOM 743 N N . GLU A 1 98 ? 3.493 -3.886 10.484 1.00 86.00 98 GLU A N 1
ATOM 744 C CA . GLU A 1 98 ? 2.673 -4.241 11.648 1.00 86.00 98 GLU A CA 1
ATOM 745 C C . GLU A 1 98 ? 3.029 -3.410 12.894 1.00 86.00 98 GLU A C 1
ATOM 747 O O . GLU A 1 98 ? 2.158 -2.803 13.522 1.00 86.00 98 GLU A O 1
ATOM 752 N N . MET A 1 99 ? 4.325 -3.276 13.202 1.00 86.12 99 MET A N 1
ATOM 753 C CA . MET A 1 99 ? 4.816 -2.476 14.332 1.00 86.12 99 MET A CA 1
ATOM 754 C C . MET A 1 99 ? 4.348 -1.012 14.292 1.00 86.12 99 MET A C 1
ATOM 756 O O . MET A 1 99 ? 4.096 -0.412 15.338 1.00 86.12 99 MET A O 1
ATOM 760 N N . LEU A 1 100 ? 4.233 -0.416 13.100 1.00 86.75 100 LEU A N 1
ATOM 761 C CA . LEU A 1 100 ? 3.756 0.965 12.936 1.00 86.75 100 LEU A CA 1
ATOM 762 C C . LEU A 1 100 ? 2.247 1.078 13.155 1.00 86.75 100 LEU A C 1
ATOM 764 O O . LEU A 1 100 ? 1.755 2.112 13.625 1.00 86.75 100 LEU A O 1
ATOM 768 N N . LEU A 1 101 ? 1.525 0.015 12.810 1.00 86.19 101 LEU A N 1
ATOM 769 C CA . LEU A 1 101 ? 0.077 -0.062 12.893 1.00 86.19 101 LEU A CA 1
ATOM 770 C C . LEU A 1 101 ? -0.408 -0.546 14.260 1.00 86.19 101 LEU A C 1
ATOM 772 O O . LEU A 1 101 ? -1.576 -0.350 14.561 1.00 86.19 101 LEU A O 1
ATOM 776 N N . TYR A 1 102 ? 0.459 -1.080 15.124 1.00 77.19 102 TYR A N 1
ATOM 777 C CA . TYR A 1 102 ? 0.075 -1.657 16.420 1.00 77.19 102 TYR A CA 1
ATOM 778 C C . TYR A 1 102 ? -0.787 -0.726 17.295 1.00 77.19 102 TYR A C 1
ATOM 780 O O . TYR A 1 102 ? -1.761 -1.149 17.902 1.00 77.19 102 TYR A O 1
ATOM 788 N N . ARG A 1 103 ? -0.501 0.583 17.310 1.00 72.69 103 ARG A N 1
ATOM 789 C CA . ARG A 1 103 ? -1.320 1.583 18.040 1.00 72.69 103 ARG A CA 1
ATOM 790 C C . ARG A 1 103 ? -2.721 1.803 17.440 1.00 72.69 103 ARG A C 1
ATOM 792 O O . ARG A 1 103 ? -3.602 2.357 18.097 1.00 72.69 103 ARG A O 1
ATOM 799 N N . TYR A 1 104 ? -2.905 1.428 16.180 1.00 72.12 104 TYR A N 1
ATOM 800 C CA . TYR A 1 104 ? -4.130 1.575 15.394 1.00 72.12 104 TYR A CA 1
ATOM 801 C C . TYR A 1 104 ? -4.876 0.245 15.196 1.00 72.12 104 TYR A C 1
ATOM 803 O O . TYR A 1 104 ? -6.051 0.283 14.852 1.00 72.12 104 TYR A O 1
ATOM 811 N N . ALA A 1 105 ? -4.222 -0.894 15.433 1.00 63.34 105 ALA A N 1
ATOM 812 C CA . ALA A 1 105 ? -4.788 -2.239 15.350 1.00 63.34 105 ALA A CA 1
ATOM 813 C C . ALA A 1 105 ? -5.581 -2.560 16.614 1.00 63.34 105 ALA A C 1
ATOM 815 O O . ALA A 1 105 ? -5.084 -2.285 17.709 1.00 63.34 105 ALA A O 1
ATOM 816 N N . ASP A 1 106 ? -6.819 -3.058 16.484 1.00 59.81 106 ASP A N 1
ATOM 817 C CA . ASP A 1 106 ? -7.695 -3.390 17.620 1.00 59.81 106 ASP A CA 1
ATOM 818 C C . ASP A 1 106 ? -6.918 -4.115 18.724 1.00 59.81 106 ASP A C 1
ATOM 820 O O . ASP A 1 106 ? -6.179 -5.050 18.410 1.00 59.81 106 ASP A O 1
ATOM 824 N N . PRO A 1 107 ? -7.008 -3.684 20.003 1.00 53.81 107 PRO A N 1
ATOM 825 C CA . PRO A 1 107 ? -6.510 -4.546 21.058 1.00 53.81 107 PRO A CA 1
ATOM 826 C C . PRO A 1 107 ? -7.223 -5.894 20.884 1.00 53.81 107 PRO A C 1
ATOM 828 O O . PRO A 1 107 ? -8.439 -5.891 20.661 1.00 53.81 107 PRO A O 1
ATOM 831 N N . PRO A 1 108 ? -6.504 -7.030 20.927 1.00 45.09 108 PRO A N 1
ATOM 832 C CA . PRO A 1 108 ? -7.160 -8.323 20.844 1.00 45.09 108 PRO A CA 1
ATOM 833 C C . PRO A 1 108 ? -8.249 -8.344 21.915 1.00 45.09 108 PRO A C 1
ATOM 835 O O . PRO A 1 108 ? -7.976 -7.989 23.065 1.00 45.09 108 PRO A O 1
ATOM 838 N N . LEU A 1 109 ? -9.484 -8.659 21.509 1.00 43.50 109 LEU A N 1
ATOM 839 C CA . LEU A 1 109 ? -10.610 -8.832 22.424 1.00 43.50 109 LEU A CA 1
ATOM 840 C C . LEU A 1 109 ? -10.130 -9.712 23.586 1.00 43.50 109 LEU A C 1
ATOM 842 O O . LEU A 1 109 ? -9.719 -10.852 23.364 1.00 43.50 109 LEU A O 1
ATOM 846 N N . ALA A 1 110 ? -10.094 -9.122 24.783 1.00 39.19 110 ALA A N 1
ATOM 847 C CA . ALA A 1 110 ? -9.775 -9.812 26.027 1.00 39.19 110 ALA A CA 1
ATOM 848 C C . ALA A 1 110 ? -10.856 -10.841 26.376 1.00 39.19 110 ALA A C 1
ATOM 850 O O . ALA A 1 110 ? -12.042 -10.574 26.068 1.00 39.19 110 ALA A O 1
#